Protein AF-A0A1H9VSG3-F1 (afdb_monomer_lite)

Structure (mmCIF, N/CA/C/O backbone):
data_AF-A0A1H9VSG3-F1
#
_entry.id   AF-A0A1H9VSG3-F1
#
loop_
_atom_site.group_PDB
_atom_site.id
_atom_site.type_symbol
_atom_site.label_atom_id
_atom_site.label_alt_id
_atom_site.label_comp_id
_atom_site.label_asym_id
_atom_site.label_entity_id
_atom_site.label_seq_id
_atom_site.pdbx_PDB_ins_code
_atom_site.Cartn_x
_atom_site.Cartn_y
_atom_site.Cartn_z
_atom_site.occupancy
_atom_site.B_iso_or_equiv
_atom_site.auth_seq_id
_atom_site.auth_comp_id
_atom_site.auth_asym_id
_atom_site.auth_atom_id
_atom_site.pdbx_PDB_model_num
ATOM 1 N N . MET A 1 1 ? -44.956 -17.751 34.865 1.00 57.81 1 MET A N 1
ATOM 2 C CA . MET A 1 1 ? -44.838 -16.966 33.614 1.00 57.81 1 MET A CA 1
ATOM 3 C C . MET A 1 1 ? -44.704 -15.486 33.964 1.00 57.81 1 MET A C 1
ATOM 5 O O . MET A 1 1 ? -45.704 -14.798 34.119 1.00 57.81 1 MET A O 1
ATOM 9 N N . THR A 1 2 ? -43.484 -14.998 34.172 1.00 58.16 2 THR A N 1
ATOM 10 C CA . THR A 1 2 ? -43.202 -13.595 34.516 1.00 58.16 2 THR A CA 1
ATOM 11 C C . THR A 1 2 ? -43.265 -12.732 33.254 1.00 58.16 2 THR A C 1
ATOM 13 O O . THR A 1 2 ? -42.387 -12.791 32.396 1.00 58.16 2 THR A O 1
ATOM 16 N N . ARG A 1 3 ? -44.338 -11.946 33.095 1.00 71.00 3 ARG A N 1
ATOM 17 C CA . ARG A 1 3 ? -44.445 -10.962 32.007 1.00 71.00 3 ARG A CA 1
ATOM 18 C C . ARG A 1 3 ? -43.521 -9.786 32.322 1.00 71.00 3 ARG A C 1
ATOM 20 O O . ARG A 1 3 ? -43.782 -9.029 33.249 1.00 71.00 3 ARG A O 1
ATOM 27 N N . LEU A 1 4 ? -42.455 -9.632 31.541 1.00 68.31 4 LEU A N 1
ATOM 28 C CA . LEU A 1 4 ? -41.628 -8.425 31.558 1.00 68.31 4 LEU A CA 1
ATOM 29 C C . LEU A 1 4 ? -42.484 -7.201 31.217 1.00 68.31 4 LEU A C 1
ATOM 31 O O . LEU A 1 4 ? -43.193 -7.201 30.205 1.00 68.31 4 LEU A O 1
ATOM 35 N N . SER A 1 5 ? -42.395 -6.175 32.064 1.00 77.25 5 SER A N 1
ATOM 36 C CA . SER A 1 5 ? -43.050 -4.885 31.866 1.00 77.25 5 SER A CA 1
ATOM 37 C C . SER A 1 5 ? -42.546 -4.211 30.578 1.00 77.25 5 SER A C 1
ATOM 39 O O . SER A 1 5 ? -41.414 -4.459 30.148 1.00 77.25 5 SER A O 1
ATOM 41 N N . PRO A 1 6 ? -43.359 -3.359 29.928 1.00 80.38 6 PRO A N 1
ATOM 42 C CA . PRO A 1 6 ? -42.969 -2.686 28.686 1.00 80.38 6 PRO A CA 1
ATOM 43 C C . PRO A 1 6 ? -41.682 -1.862 28.848 1.00 80.38 6 PRO A C 1
ATOM 45 O O . PRO A 1 6 ? -40.842 -1.867 27.955 1.00 80.38 6 PRO A O 1
ATOM 48 N N . LEU A 1 7 ? -41.477 -1.256 30.022 1.00 82.44 7 LEU A N 1
ATOM 49 C CA . LEU A 1 7 ? -40.246 -0.547 30.382 1.00 82.44 7 LEU A CA 1
ATOM 50 C C . LEU A 1 7 ? -39.016 -1.462 30.346 1.00 82.44 7 LEU A C 1
ATOM 52 O O . LEU A 1 7 ? -38.027 -1.121 29.707 1.00 82.44 7 LEU A O 1
ATOM 56 N N . ALA A 1 8 ? -39.099 -2.657 30.940 1.00 82.38 8 ALA A N 1
ATOM 57 C CA . ALA A 1 8 ? -37.980 -3.598 30.969 1.00 82.38 8 ALA A CA 1
ATOM 58 C C . ALA A 1 8 ? -37.563 -4.069 29.563 1.00 82.38 8 ALA A C 1
ATOM 60 O O . ALA A 1 8 ? -36.382 -4.303 29.308 1.00 82.38 8 ALA A O 1
ATOM 61 N N . ARG A 1 9 ? -38.517 -4.168 28.628 1.00 85.62 9 ARG A N 1
ATOM 62 C CA . ARG A 1 9 ? -38.232 -4.512 27.224 1.00 85.62 9 ARG A CA 1
ATOM 63 C C . ARG A 1 9 ? -37.486 -3.394 26.500 1.00 85.62 9 ARG A C 1
ATOM 65 O O . ARG A 1 9 ? -36.551 -3.679 25.758 1.00 85.62 9 ARG A O 1
ATOM 72 N N . VAL A 1 10 ? -37.871 -2.139 26.735 1.00 87.50 10 VAL A N 1
ATOM 73 C CA . VAL A 1 10 ? -37.211 -0.967 26.137 1.00 87.50 10 VAL A CA 1
ATOM 74 C C . VAL A 1 10 ? -35.781 -0.828 26.656 1.00 87.50 10 VAL A C 1
ATOM 76 O O . VAL A 1 10 ? -34.859 -0.638 25.865 1.00 87.50 10 VAL A O 1
ATOM 79 N N . THR A 1 11 ? -35.567 -0.997 27.964 1.00 89.94 11 THR A N 1
ATOM 80 C CA . THR A 1 11 ? -34.224 -0.943 28.559 1.00 89.94 11 THR A CA 1
ATOM 81 C C . THR A 1 11 ? -33.317 -2.043 28.006 1.00 89.94 11 THR A C 1
ATOM 83 O O . THR A 1 11 ? -32.170 -1.776 27.651 1.00 89.94 11 THR A O 1
ATOM 86 N N . LEU A 1 12 ? -33.835 -3.269 27.870 1.00 90.88 12 LEU A N 1
ATOM 87 C CA . LEU A 1 12 ? -33.085 -4.384 27.290 1.00 90.88 12 LEU A CA 1
ATOM 88 C C . LEU A 1 12 ? -32.726 -4.130 25.818 1.00 90.88 12 LEU A C 1
ATOM 90 O O . LEU A 1 12 ? -31.599 -4.397 25.408 1.00 90.88 12 LEU A O 1
ATOM 94 N N . ALA A 1 13 ? -33.656 -3.579 25.033 1.00 89.31 13 ALA A N 1
ATOM 95 C CA . ALA A 1 13 ? -33.413 -3.244 23.632 1.00 89.31 13 ALA A CA 1
ATOM 96 C C . ALA A 1 13 ? -32.321 -2.172 23.474 1.00 89.31 13 ALA A C 1
ATOM 98 O O . ALA A 1 13 ? -31.450 -2.307 22.616 1.00 89.31 13 ALA A O 1
ATOM 99 N N . LEU A 1 14 ? -32.321 -1.146 24.331 1.00 90.75 14 LEU A N 1
ATOM 100 C CA . LEU A 1 14 ? -31.284 -0.108 24.350 1.00 90.75 14 LEU A CA 1
ATOM 101 C C . LEU A 1 14 ? -29.906 -0.669 24.717 1.00 90.75 14 LEU A C 1
ATOM 103 O O . LEU A 1 14 ? -28.915 -0.325 24.075 1.00 90.75 14 LEU A O 1
ATOM 107 N N . LEU A 1 15 ? -29.841 -1.564 25.707 1.00 92.06 15 LEU A N 1
ATOM 108 C CA . LEU A 1 15 ? -28.596 -2.233 26.096 1.00 92.06 15 LEU A CA 1
ATOM 109 C C . LEU A 1 15 ? -28.032 -3.091 24.958 1.00 92.06 15 LEU A C 1
ATOM 111 O O . LEU A 1 15 ? -26.840 -3.015 24.663 1.00 92.06 15 LEU A O 1
ATOM 115 N N . LEU A 1 16 ? -28.888 -3.866 24.286 1.00 91.38 16 LEU A N 1
ATOM 116 C CA . LEU A 1 16 ? -28.491 -4.687 23.142 1.00 91.38 16 LEU A CA 1
ATOM 117 C C . LEU A 1 16 ? -28.011 -3.826 21.969 1.00 91.38 16 LEU A C 1
ATOM 119 O O . LEU A 1 16 ? -26.955 -4.102 21.404 1.00 91.38 16 LEU A O 1
ATOM 1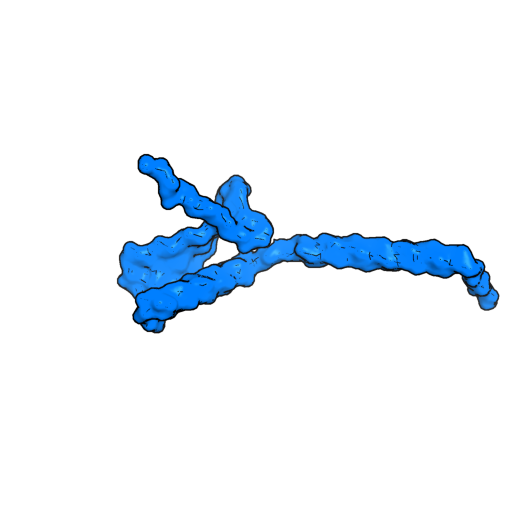23 N N . ALA A 1 17 ? -28.735 -2.755 21.638 1.00 86.81 17 ALA A N 1
ATOM 124 C CA . ALA A 1 17 ? -28.329 -1.827 20.587 1.00 86.81 17 ALA A CA 1
ATOM 125 C C . ALA A 1 17 ? -26.972 -1.174 20.902 1.00 86.81 17 ALA A C 1
ATOM 127 O O . ALA A 1 17 ? -26.096 -1.124 20.038 1.00 86.81 17 ALA A O 1
ATOM 128 N N . GLY A 1 18 ? -26.758 -0.743 22.149 1.00 87.69 18 GLY A N 1
ATOM 129 C CA . GLY A 1 18 ? -25.478 -0.195 22.600 1.00 87.69 18 GLY A CA 1
ATOM 130 C C . GLY A 1 18 ? -24.327 -1.197 22.480 1.00 87.69 18 GLY A C 1
ATOM 131 O O . GLY A 1 18 ? -23.268 -0.855 21.954 1.00 87.69 18 GLY A O 1
ATOM 132 N N . ALA A 1 19 ? -24.541 -2.449 22.894 1.00 86.75 19 ALA A N 1
ATOM 133 C CA . ALA A 1 19 ? -23.543 -3.513 22.782 1.00 86.75 19 ALA A CA 1
ATOM 134 C C . ALA A 1 19 ? -23.174 -3.819 21.320 1.00 86.75 19 ALA A C 1
ATOM 136 O O . ALA A 1 19 ? -21.996 -3.987 21.008 1.00 86.75 19 ALA A O 1
ATOM 137 N N . VAL A 1 20 ? -24.155 -3.826 20.412 1.00 86.19 20 VAL A N 1
ATOM 138 C CA . VAL A 1 20 ? -23.924 -4.017 18.971 1.00 86.19 20 VAL A CA 1
ATOM 139 C C . VAL A 1 20 ? -23.119 -2.858 18.381 1.00 86.19 20 VAL A C 1
ATOM 141 O O . VAL A 1 20 ? -22.154 -3.096 17.657 1.00 86.19 20 VAL A O 1
ATOM 144 N N . VAL A 1 21 ? -23.452 -1.607 18.716 1.00 83.81 21 VAL A N 1
ATOM 145 C CA . VAL A 1 21 ? -22.710 -0.426 18.237 1.00 83.81 21 VAL A CA 1
ATOM 146 C C . VAL A 1 21 ? -21.269 -0.433 18.750 1.00 83.81 21 VAL A C 1
ATOM 148 O O . VAL A 1 21 ? -20.336 -0.210 17.975 1.00 83.81 21 VAL A O 1
ATOM 151 N N . LEU A 1 22 ? -21.064 -0.743 20.032 1.00 78.75 22 LEU A N 1
ATOM 152 C CA . LEU A 1 22 ? -19.731 -0.856 20.626 1.00 78.75 22 LEU A CA 1
ATOM 153 C C . LEU A 1 22 ? -18.930 -1.997 19.987 1.00 78.75 22 LEU A C 1
ATOM 155 O O . LEU A 1 22 ? -17.787 -1.778 19.581 1.00 78.75 22 LEU A O 1
ATOM 159 N N . GLY A 1 23 ? -19.542 -3.169 19.812 1.00 76.69 23 GLY A N 1
ATOM 160 C CA . GLY A 1 23 ? -18.946 -4.317 19.129 1.00 76.69 23 GLY A CA 1
ATOM 161 C C . GLY A 1 23 ? -18.547 -4.010 17.684 1.00 76.69 23 GLY A C 1
ATOM 162 O O . GLY A 1 23 ? -17.419 -4.293 17.291 1.00 76.69 23 GLY A O 1
ATOM 163 N N . LEU A 1 24 ? -19.406 -3.340 16.911 1.00 71.81 24 LEU A N 1
ATOM 164 C CA . LEU A 1 24 ? -19.104 -2.905 15.540 1.00 71.81 24 LEU A CA 1
ATOM 165 C C . LEU A 1 24 ? -17.976 -1.867 15.497 1.00 71.81 24 LEU A C 1
ATOM 167 O O . LEU A 1 24 ? -17.103 -1.925 14.630 1.00 71.81 24 LEU A O 1
ATOM 171 N N . SER A 1 25 ? -17.961 -0.928 16.445 1.00 66.25 25 SER A N 1
ATOM 172 C CA . SER A 1 25 ? -16.901 0.079 16.541 1.00 66.25 25 SER A CA 1
ATOM 173 C C . SER A 1 25 ? -15.547 -0.520 16.941 1.00 66.25 25 SER A C 1
ATOM 175 O O . SER A 1 25 ? -14.508 -0.005 16.531 1.00 66.25 25 SER A O 1
ATOM 177 N N . SER A 1 26 ? -15.559 -1.615 17.709 1.00 59.78 26 SER A N 1
ATOM 178 C CA . SER A 1 26 ? -14.377 -2.376 18.114 1.00 59.78 26 SER A CA 1
ATOM 179 C C . SER A 1 26 ? -13.885 -3.287 16.986 1.00 59.78 26 SER A C 1
ATOM 181 O O . SER A 1 26 ? -12.701 -3.262 16.663 1.00 59.78 26 SER A O 1
ATOM 183 N N . GLY A 1 27 ? -14.789 -3.998 16.303 1.00 55.22 27 GLY A N 1
ATOM 184 C CA . GLY A 1 27 ? -14.461 -4.868 15.169 1.00 55.22 27 GLY A CA 1
ATOM 185 C C . GLY A 1 27 ? -13.896 -4.105 13.968 1.00 55.22 27 GLY A C 1
ATOM 186 O O . GLY A 1 27 ? -12.976 -4.576 13.308 1.00 55.22 27 GLY A O 1
ATOM 187 N N . ARG A 1 28 ? -14.338 -2.859 13.738 1.00 54.84 28 ARG A N 1
ATOM 188 C CA . ARG A 1 28 ? -13.723 -1.958 12.743 1.00 54.84 28 ARG A CA 1
ATOM 189 C C . ARG A 1 28 ? -12.293 -1.518 13.083 1.00 54.84 28 ARG A C 1
ATOM 191 O O . ARG A 1 28 ? -11.649 -0.901 12.239 1.00 54.84 28 ARG A O 1
ATOM 198 N N . ARG A 1 29 ? -11.802 -1.797 14.296 1.00 53.47 29 ARG A N 1
ATOM 199 C CA . ARG A 1 29 ? -10.404 -1.585 14.704 1.00 53.47 29 ARG A CA 1
ATOM 200 C C . ARG A 1 29 ? -9.554 -2.843 14.560 1.00 53.47 29 ARG A C 1
ATOM 202 O O . ARG A 1 29 ? -8.419 -2.826 15.033 1.00 53.47 29 ARG A O 1
ATOM 209 N N . HIS A 1 30 ? -10.054 -3.914 13.936 1.00 53.72 30 HIS A N 1
ATOM 210 C CA . HIS A 1 30 ? -9.160 -4.958 13.454 1.00 53.72 30 HIS A CA 1
ATOM 211 C C . HIS A 1 30 ? -8.156 -4.306 12.511 1.00 53.72 30 HIS A C 1
ATOM 213 O O . HIS A 1 30 ? -8.500 -3.787 11.450 1.00 53.72 30 HIS A O 1
ATOM 219 N N . ALA A 1 31 ? -6.931 -4.205 13.022 1.00 61.62 31 ALA A N 1
ATOM 220 C CA . ALA A 1 31 ? -5.810 -3.611 12.340 1.00 61.62 31 ALA A CA 1
ATOM 221 C C . ALA A 1 31 ? -5.686 -4.301 10.988 1.00 61.62 31 ALA A C 1
ATOM 223 O O . ALA A 1 31 ? -5.732 -5.527 10.931 1.00 61.62 31 ALA A O 1
ATOM 224 N N . VAL A 1 32 ? -5.550 -3.513 9.920 1.00 68.12 32 VAL A N 1
ATOM 225 C CA . VAL A 1 32 ? -5.244 -4.074 8.603 1.00 68.12 32 VAL A CA 1
ATOM 226 C C . VAL A 1 32 ? -4.034 -4.987 8.774 1.00 68.12 32 VAL A C 1
ATOM 228 O O . VAL A 1 32 ? -3.049 -4.570 9.406 1.00 68.12 32 VAL A O 1
ATOM 231 N N . ASP A 1 33 ? -4.163 -6.224 8.305 1.00 83.06 33 ASP A N 1
ATOM 232 C CA . ASP A 1 33 ? -3.100 -7.211 8.384 1.00 83.06 33 ASP A CA 1
ATOM 233 C C . ASP A 1 33 ? -1.898 -6.730 7.563 1.00 83.06 33 ASP A C 1
ATOM 235 O O . ASP A 1 33 ? -2.049 -6.074 6.526 1.00 83.06 33 ASP A O 1
ATOM 239 N N . ASP A 1 34 ? -0.693 -7.003 8.059 1.00 82.06 34 ASP A N 1
ATOM 240 C CA . ASP A 1 34 ? 0.527 -6.564 7.385 1.00 82.06 34 ASP A CA 1
ATOM 241 C C . ASP A 1 34 ? 0.662 -7.242 6.010 1.00 82.06 34 ASP A C 1
ATOM 243 O O . ASP A 1 34 ? 1.081 -6.592 5.052 1.00 82.06 34 ASP A O 1
ATOM 247 N N . GLY A 1 35 ? 0.244 -8.505 5.878 1.00 82.25 35 GLY A N 1
ATOM 248 C CA . GLY A 1 35 ? 0.224 -9.240 4.615 1.00 82.25 35 GLY A CA 1
ATOM 249 C C . GLY A 1 35 ? -0.756 -8.646 3.604 1.00 82.25 35 GLY A C 1
ATOM 250 O O . GLY A 1 35 ? -0.384 -8.427 2.450 1.00 82.25 35 GLY A O 1
ATOM 251 N N . ASP A 1 36 ? -1.964 -8.290 4.049 1.00 85.12 36 ASP A N 1
ATOM 252 C CA . ASP A 1 36 ? -2.968 -7.629 3.202 1.00 85.12 36 ASP A CA 1
ATOM 253 C C . ASP A 1 36 ? -2.478 -6.265 2.694 1.00 85.12 36 ASP A C 1
ATOM 255 O O . ASP A 1 36 ? -2.711 -5.896 1.539 1.00 85.12 36 ASP A O 1
ATOM 259 N N . LEU A 1 37 ? -1.759 -5.506 3.533 1.00 84.50 37 LEU A N 1
ATOM 260 C CA . LEU A 1 37 ? -1.143 -4.246 3.112 1.00 84.50 37 LEU A CA 1
ATOM 261 C C . LEU A 1 37 ? -0.088 -4.476 2.029 1.00 84.50 37 LEU A C 1
ATOM 263 O O . LEU A 1 37 ? -0.088 -3.763 1.025 1.00 84.50 37 LEU A O 1
ATOM 267 N N . VAL A 1 38 ? 0.791 -5.463 2.203 1.00 85.88 38 VAL A N 1
ATOM 268 C CA . VAL A 1 38 ? 1.823 -5.786 1.207 1.00 85.88 38 VAL A CA 1
ATOM 269 C C . VAL A 1 38 ? 1.198 -6.200 -0.119 1.00 85.88 38 VAL A C 1
ATOM 271 O O . VAL A 1 38 ? 1.587 -5.652 -1.149 1.00 85.88 38 VAL A O 1
ATOM 274 N N . ALA A 1 39 ? 0.202 -7.090 -0.098 1.00 87.38 39 ALA A N 1
ATOM 275 C CA . ALA A 1 39 ? -0.511 -7.520 -1.298 1.00 87.38 39 ALA A CA 1
ATOM 276 C C . ALA A 1 39 ? -1.149 -6.328 -2.028 1.00 87.38 39 ALA A C 1
ATOM 278 O O . ALA A 1 39 ? -0.910 -6.122 -3.219 1.00 87.38 39 ALA A O 1
ATOM 279 N N . ARG A 1 40 ? -1.862 -5.466 -1.294 1.00 87.00 40 ARG A N 1
ATOM 280 C CA . ARG A 1 40 ? -2.515 -4.278 -1.854 1.00 87.00 40 ARG A CA 1
ATOM 281 C C . ARG A 1 40 ? -1.534 -3.325 -2.541 1.00 87.00 40 ARG A C 1
ATOM 283 O O . ARG A 1 40 ? -1.834 -2.796 -3.612 1.00 87.00 40 ARG A O 1
ATOM 290 N N . TYR A 1 41 ? -0.379 -3.063 -1.930 1.00 86.00 41 TYR A N 1
ATOM 291 C CA . TYR A 1 41 ? 0.610 -2.153 -2.518 1.00 86.00 41 TYR A CA 1
ATOM 292 C C . TYR A 1 41 ? 1.429 -2.806 -3.639 1.00 86.00 41 TYR A C 1
ATOM 294 O O . TYR A 1 41 ? 1.815 -2.110 -4.579 1.00 86.00 41 TYR A O 1
ATOM 302 N N . ALA A 1 42 ? 1.627 -4.125 -3.607 1.00 85.12 42 ALA A N 1
ATOM 303 C CA . ALA A 1 42 ? 2.206 -4.870 -4.721 1.00 85.12 42 ALA A CA 1
ATOM 304 C C . ALA A 1 42 ? 1.300 -4.821 -5.967 1.00 85.12 42 ALA A C 1
ATOM 306 O O . ALA A 1 42 ? 1.779 -4.559 -7.070 1.00 85.12 42 ALA A O 1
ATOM 307 N N . GLU A 1 43 ? -0.015 -4.990 -5.801 1.00 87.06 43 GLU A N 1
ATOM 308 C CA . GLU A 1 43 ? -0.989 -4.851 -6.890 1.00 87.06 43 GLU A CA 1
ATOM 309 C C . GLU A 1 43 ? -0.997 -3.436 -7.476 1.00 87.06 43 GLU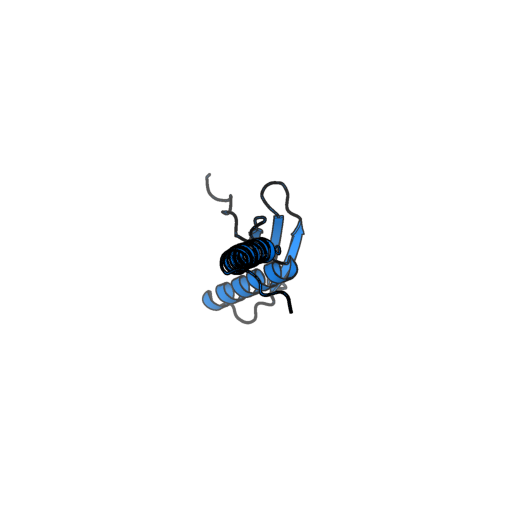 A C 1
ATOM 311 O O . GLU A 1 43 ? -0.943 -3.267 -8.696 1.00 87.06 43 GLU A O 1
ATOM 316 N N . ALA A 1 44 ? -1.001 -2.415 -6.613 1.00 83.88 44 ALA A N 1
ATOM 317 C CA . ALA A 1 44 ? -0.940 -1.018 -7.037 1.00 83.88 44 ALA A CA 1
ATOM 318 C C . ALA A 1 44 ? 0.339 -0.712 -7.835 1.00 83.88 44 ALA A C 1
ATOM 320 O O . ALA A 1 44 ? 0.293 0.005 -8.835 1.00 83.88 44 ALA A O 1
ATOM 321 N N . TYR A 1 45 ? 1.474 -1.285 -7.424 1.00 80.62 45 TYR A N 1
ATOM 322 C CA . TYR A 1 45 ? 2.737 -1.166 -8.144 1.00 80.62 45 TYR A CA 1
ATOM 323 C C . TYR A 1 45 ? 2.662 -1.789 -9.546 1.00 80.62 45 TYR A C 1
ATOM 325 O O . TY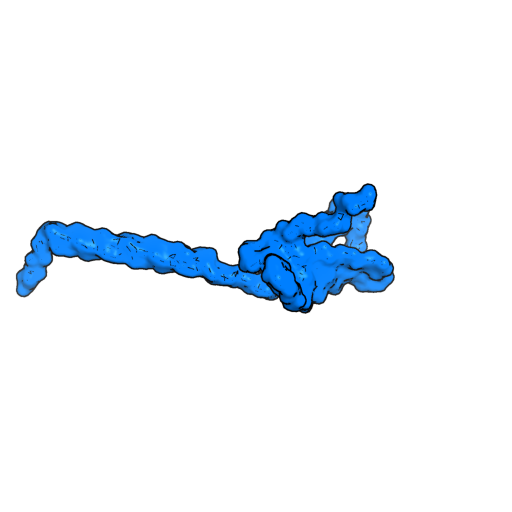R A 1 45 ? 3.038 -1.149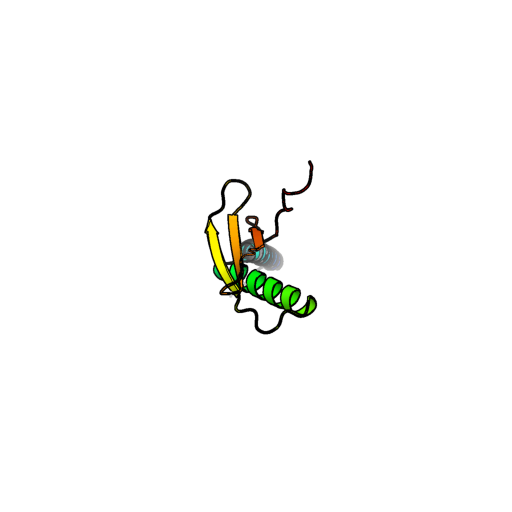 -10.528 1.00 80.62 45 TYR A O 1
ATOM 333 N N . VAL A 1 46 ? 2.134 -3.011 -9.662 1.00 82.62 46 VAL A N 1
ATOM 334 C CA . VAL A 1 46 ? 1.986 -3.703 -10.953 1.00 82.62 46 VAL A CA 1
ATOM 335 C C . VAL A 1 46 ? 1.007 -2.969 -11.872 1.00 82.62 46 VAL A C 1
ATOM 337 O O . VAL A 1 46 ? 1.256 -2.882 -13.076 1.00 82.62 46 VAL A O 1
ATOM 340 N N . ALA A 1 47 ? -0.082 -2.420 -11.327 1.00 83.50 47 ALA A N 1
ATOM 341 C CA . ALA A 1 47 ? -1.030 -1.603 -12.080 1.00 83.50 47 ALA A CA 1
ATOM 342 C C . ALA A 1 47 ? -0.351 -0.350 -12.656 1.00 83.50 47 ALA A C 1
ATOM 344 O O . ALA A 1 47 ? -0.380 -0.148 -13.867 1.00 83.50 47 ALA A O 1
ATOM 345 N N . ALA A 1 48 ? 0.367 0.412 -11.825 1.00 79.69 48 ALA A N 1
ATOM 346 C CA . ALA A 1 48 ? 1.107 1.592 -12.273 1.00 79.69 48 ALA A CA 1
ATOM 347 C C . ALA A 1 48 ? 2.188 1.251 -13.314 1.00 79.69 48 ALA A C 1
ATOM 349 O O . ALA A 1 48 ? 2.381 1.980 -14.286 1.00 79.69 48 ALA A O 1
ATOM 350 N N . AL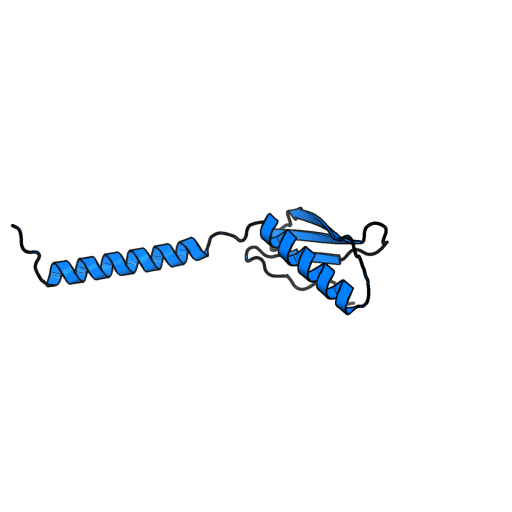A A 1 49 ? 2.882 0.121 -13.144 1.00 77.81 49 ALA A N 1
ATOM 351 C CA . ALA A 1 49 ? 3.868 -0.350 -14.109 1.00 77.81 49 ALA A CA 1
ATOM 352 C C . ALA A 1 49 ? 3.226 -0.722 -15.457 1.00 77.81 49 ALA A C 1
ATOM 354 O O . ALA A 1 49 ? 3.776 -0.388 -16.508 1.00 77.81 49 ALA A O 1
ATOM 355 N N . ARG A 1 50 ? 2.048 -1.361 -15.438 1.00 79.75 50 ARG A N 1
ATOM 356 C CA . ARG A 1 50 ? 1.263 -1.640 -16.649 1.00 79.75 50 ARG A CA 1
ATOM 357 C C . ARG A 1 50 ? 0.815 -0.364 -17.349 1.00 79.75 50 ARG A C 1
ATOM 359 O O . ARG A 1 50 ? 0.954 -0.295 -18.567 1.00 79.75 50 ARG A O 1
ATOM 366 N N . ASP A 1 51 ? 0.324 0.620 -16.601 1.00 83.19 51 ASP A N 1
ATOM 367 C CA . ASP A 1 51 ? -0.111 1.910 -17.149 1.00 83.19 51 ASP A CA 1
ATOM 368 C C . ASP A 1 51 ? 1.060 2.665 -17.797 1.00 83.19 51 ASP A C 1
ATOM 370 O O . ASP A 1 51 ? 0.902 3.298 -18.838 1.00 83.19 51 ASP A O 1
ATOM 374 N N . ALA A 1 52 ? 2.268 2.513 -17.247 1.00 78.56 52 ALA A N 1
ATOM 375 C CA . ALA A 1 52 ? 3.511 3.009 -17.838 1.00 78.56 52 ALA A CA 1
ATOM 376 C C . ALA A 1 52 ? 4.025 2.167 -19.031 1.00 78.56 52 ALA A C 1
ATOM 378 O O . ALA A 1 52 ? 5.097 2.444 -19.567 1.00 78.56 52 ALA A O 1
ATOM 379 N N . GLY A 1 53 ? 3.296 1.127 -19.452 1.00 72.56 53 GLY A N 1
ATOM 380 C CA . GLY A 1 53 ? 3.656 0.258 -20.576 1.00 72.56 53 GLY A CA 1
ATOM 381 C C . GLY A 1 53 ? 4.693 -0.824 -20.252 1.00 72.56 53 GLY A C 1
ATOM 382 O O . GLY A 1 53 ? 5.142 -1.536 -21.155 1.00 72.56 53 GLY A O 1
ATOM 383 N N . ILE A 1 54 ? 5.066 -0.997 -18.982 1.00 71.50 54 ILE A N 1
ATOM 384 C CA . ILE A 1 54 ? 6.017 -2.022 -18.546 1.00 71.50 54 ILE A CA 1
ATOM 385 C C . ILE A 1 54 ? 5.264 -3.350 -18.388 1.00 71.50 54 ILE A C 1
ATOM 387 O O . ILE A 1 54 ? 4.416 -3.523 -17.511 1.00 71.50 54 ILE A O 1
ATOM 391 N N . ARG A 1 55 ? 5.550 -4.316 -19.268 1.00 65.50 55 ARG A N 1
ATOM 392 C CA . ARG A 1 55 ? 4.892 -5.633 -19.264 1.00 65.50 55 ARG A CA 1
ATOM 393 C C . ARG A 1 55 ? 5.660 -6.649 -18.429 1.00 65.50 55 ARG A C 1
ATOM 395 O O . ARG A 1 55 ? 6.883 -6.677 -18.444 1.00 65.50 55 ARG A O 1
ATOM 402 N N . GLY A 1 56 ? 4.908 -7.526 -17.764 1.00 62.06 56 GLY A N 1
ATOM 403 C CA . GLY A 1 56 ? 5.454 -8.708 -17.100 1.00 62.06 56 GLY A CA 1
ATOM 404 C C . GLY A 1 56 ? 6.314 -8.415 -15.878 1.00 62.06 56 GLY A C 1
ATOM 405 O O . GLY A 1 56 ? 7.124 -9.265 -15.555 1.00 62.06 56 GLY A O 1
ATOM 406 N N . VAL A 1 57 ? 6.154 -7.255 -15.228 1.00 66.56 57 VAL A N 1
ATOM 407 C CA . VAL A 1 57 ? 6.918 -6.865 -14.034 1.00 66.56 57 VAL A CA 1
ATOM 408 C C . VAL A 1 57 ? 6.710 -7.897 -12.921 1.00 66.56 57 VAL A C 1
ATOM 410 O O . VAL A 1 57 ? 5.637 -7.902 -12.312 1.00 66.56 57 VAL A O 1
ATOM 413 N N . PRO A 1 58 ? 7.695 -8.767 -12.632 1.00 64.31 58 PRO A N 1
ATOM 414 C CA . PRO A 1 58 ? 7.652 -9.566 -11.423 1.00 64.31 58 PRO A CA 1
ATOM 415 C C . PRO A 1 58 ? 7.980 -8.611 -10.276 1.00 64.31 58 PRO A C 1
ATOM 417 O O . PRO A 1 58 ? 9.086 -8.076 -10.198 1.00 64.31 58 PRO A O 1
ATOM 420 N N . ALA A 1 59 ? 6.979 -8.304 -9.459 1.00 68.06 59 ALA A N 1
ATOM 421 C CA . ALA A 1 59 ? 7.143 -7.406 -8.331 1.00 68.06 59 ALA A CA 1
ATOM 422 C C . ALA A 1 59 ? 7.634 -8.205 -7.124 1.00 68.06 59 ALA A C 1
ATOM 424 O O . ALA A 1 59 ? 6.846 -8.866 -6.450 1.00 68.06 59 ALA A O 1
ATOM 425 N N . ASP A 1 60 ? 8.930 -8.116 -6.836 1.00 79.81 60 ASP A N 1
ATOM 426 C CA . ASP A 1 60 ? 9.462 -8.571 -5.558 1.00 79.81 60 ASP A CA 1
ATOM 427 C C . ASP A 1 60 ? 9.232 -7.451 -4.545 1.00 79.81 60 ASP A C 1
ATOM 429 O O . ASP A 1 60 ? 9.946 -6.442 -4.528 1.00 79.81 60 ASP A O 1
ATOM 433 N N . CYS A 1 61 ? 8.179 -7.602 -3.741 1.00 83.56 61 CYS A N 1
ATOM 434 C CA . CYS A 1 61 ? 7.854 -6.674 -2.668 1.00 83.56 61 CYS A CA 1
ATOM 435 C C . CYS A 1 61 ? 8.283 -7.257 -1.321 1.00 83.56 61 CYS A C 1
ATOM 437 O O . CYS A 1 61 ? 7.838 -8.330 -0.919 1.00 83.56 61 CYS A O 1
ATOM 439 N N . VAL A 1 62 ? 9.128 -6.522 -0.601 1.00 86.12 62 VAL A N 1
ATOM 440 C CA . VAL A 1 62 ? 9.565 -6.869 0.754 1.00 86.12 62 VAL A CA 1
ATOM 441 C C . VAL A 1 62 ? 9.082 -5.798 1.715 1.00 86.12 62 VAL A C 1
ATOM 443 O O . VAL A 1 62 ? 9.177 -4.603 1.430 1.00 86.12 62 VAL A O 1
ATOM 446 N N . ALA A 1 63 ? 8.579 -6.227 2.866 1.00 88.38 63 ALA A N 1
ATOM 447 C CA . ALA A 1 63 ? 8.132 -5.336 3.918 1.00 88.38 63 ALA A CA 1
ATOM 448 C C . ALA A 1 63 ? 9.050 -5.395 5.133 1.00 88.38 63 ALA A C 1
ATOM 450 O O . ALA A 1 63 ? 9.484 -6.463 5.562 1.00 88.38 63 ALA A O 1
ATOM 451 N N . HIS A 1 64 ? 9.310 -4.226 5.706 1.00 89.94 64 HIS A N 1
ATOM 452 C CA . HIS A 1 64 ? 10.034 -4.080 6.959 1.00 89.94 64 HIS A CA 1
ATOM 453 C C . HIS A 1 64 ? 9.223 -3.234 7.933 1.00 89.94 64 HIS A C 1
ATOM 455 O O . HIS A 1 64 ? 8.510 -2.310 7.527 1.00 89.94 64 HIS A O 1
ATOM 461 N N . ALA A 1 65 ? 9.373 -3.520 9.224 1.00 88.44 65 ALA A N 1
ATOM 462 C CA . ALA A 1 65 ? 8.824 -2.669 10.267 1.00 88.44 65 ALA A CA 1
ATOM 463 C C . ALA A 1 65 ? 9.414 -1.253 10.154 1.00 88.44 65 ALA A C 1
ATOM 465 O O . ALA A 1 65 ? 10.628 -1.073 10.031 1.00 88.44 65 ALA A O 1
ATOM 466 N N . GLY A 1 66 ? 8.534 -0.254 10.168 1.00 87.12 66 GLY A N 1
ATOM 467 C CA . GLY A 1 66 ? 8.907 1.154 10.223 1.00 87.12 66 GLY A CA 1
ATOM 468 C C . GLY A 1 66 ? 9.220 1.619 11.646 1.00 87.12 66 GLY A C 1
ATOM 469 O O . GLY A 1 66 ? 9.180 0.850 12.606 1.00 87.12 66 GLY A O 1
ATOM 470 N N . GLN A 1 67 ? 9.517 2.910 11.785 1.00 84.75 67 GLN A N 1
ATOM 471 C CA . GLN A 1 67 ? 9.706 3.565 13.078 1.00 84.75 67 GLN A CA 1
ATOM 472 C C . GLN A 1 67 ? 8.805 4.802 13.204 1.00 84.75 67 GLN A C 1
ATOM 474 O O . GLN A 1 67 ? 8.470 5.467 12.219 1.00 84.75 67 GLN A O 1
ATOM 479 N N . GLY A 1 68 ? 8.421 5.129 14.441 1.00 87.06 68 GLY A N 1
ATOM 480 C CA . GLY A 1 68 ? 7.643 6.327 14.761 1.00 87.06 68 GLY A CA 1
ATOM 481 C C . GLY A 1 68 ? 6.229 6.309 14.171 1.00 87.06 68 GLY A C 1
ATOM 482 O O . GLY A 1 68 ? 5.386 5.506 14.577 1.00 87.06 68 GLY A O 1
ATOM 483 N N . ALA A 1 69 ? 5.960 7.239 13.249 1.00 84.75 69 ALA A N 1
ATOM 484 C CA . ALA A 1 69 ? 4.675 7.360 12.553 1.00 84.75 69 ALA A CA 1
ATOM 485 C C 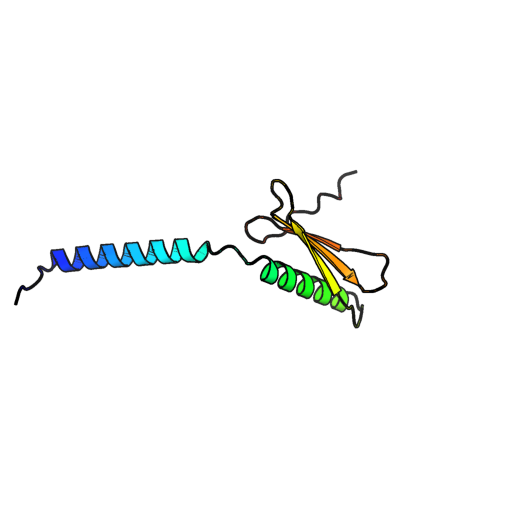. ALA A 1 69 ? 4.487 6.307 11.443 1.00 84.75 69 ALA A C 1
ATOM 487 O O . ALA A 1 69 ? 3.358 6.056 11.019 1.00 84.75 69 ALA A O 1
ATOM 488 N N . VAL A 1 70 ? 5.579 5.683 10.992 1.00 89.12 70 VAL A N 1
ATOM 489 C CA . VAL A 1 70 ? 5.572 4.638 9.967 1.00 89.12 70 VAL A CA 1
ATOM 490 C C . VAL A 1 70 ? 5.417 3.280 10.648 1.00 89.12 70 VAL A C 1
ATOM 492 O O . VAL A 1 70 ? 6.246 2.901 11.472 1.00 89.12 70 VAL A O 1
ATOM 495 N N . ARG A 1 71 ? 4.371 2.531 10.291 1.00 88.44 71 ARG A N 1
ATOM 496 C CA . ARG A 1 71 ? 4.176 1.136 10.714 1.00 88.44 71 ARG A CA 1
ATOM 497 C C . ARG A 1 71 ? 4.980 0.185 9.833 1.00 88.44 71 ARG A C 1
ATOM 499 O O . ARG A 1 71 ? 5.689 -0.669 10.351 1.00 88.44 71 ARG A O 1
ATOM 506 N N . LEU A 1 72 ? 4.881 0.357 8.516 1.00 91.00 72 LEU A N 1
ATOM 507 C CA . LEU A 1 72 ? 5.480 -0.525 7.515 1.00 91.00 72 LEU A CA 1
ATOM 508 C C . LEU A 1 72 ? 6.172 0.281 6.421 1.00 91.00 72 LEU A C 1
ATOM 510 O O . LEU A 1 72 ? 5.664 1.308 5.970 1.00 91.00 72 LEU A O 1
ATOM 514 N N . VAL A 1 73 ? 7.311 -0.229 5.971 1.00 90.62 73 VAL A N 1
ATOM 515 C CA . VAL A 1 73 ? 8.015 0.227 4.775 1.00 90.62 73 VAL A CA 1
ATOM 516 C C . VAL A 1 73 ? 8.001 -0.919 3.774 1.00 90.62 73 VAL A C 1
ATOM 518 O O . VAL A 1 73 ? 8.623 -1.952 4.013 1.00 90.62 73 VAL A O 1
ATOM 521 N N . ILE A 1 74 ? 7.283 -0.743 2.668 1.00 89.44 74 ILE A N 1
ATOM 522 C CA . ILE A 1 74 ? 7.136 -1.748 1.613 1.00 89.44 74 ILE A CA 1
ATOM 523 C C . ILE A 1 74 ? 7.989 -1.310 0.433 1.00 89.44 74 ILE A C 1
ATOM 525 O O . ILE A 1 74 ? 7.840 -0.202 -0.080 1.00 89.44 74 ILE A O 1
ATOM 529 N N . ARG A 1 75 ? 8.904 -2.173 0.012 1.00 88.25 75 ARG A N 1
ATOM 530 C CA . ARG A 1 75 ? 9.831 -1.922 -1.087 1.00 88.25 75 ARG A CA 1
ATOM 531 C C . ARG A 1 75 ? 9.540 -2.895 -2.202 1.00 88.25 75 ARG A C 1
ATOM 533 O O . ARG A 1 75 ? 9.730 -4.087 -2.001 1.00 88.25 75 ARG A O 1
ATOM 540 N N . CYS A 1 76 ? 9.130 -2.378 -3.351 1.00 84.19 76 CYS A N 1
ATOM 541 C CA . CYS A 1 76 ? 8.882 -3.176 -4.543 1.00 84.19 76 CYS A CA 1
ATOM 542 C C . CYS A 1 76 ? 9.960 -2.885 -5.588 1.00 84.19 76 CYS A C 1
ATOM 544 O O . CYS A 1 76 ? 10.280 -1.722 -5.864 1.00 84.19 76 CYS A O 1
ATOM 546 N N . SER A 1 77 ? 10.527 -3.943 -6.158 1.00 78.19 77 SER A N 1
ATOM 547 C CA . SER A 1 77 ? 11.441 -3.870 -7.299 1.00 78.19 77 SER A CA 1
ATOM 548 C C . SER A 1 77 ? 11.014 -4.859 -8.382 1.00 78.19 77 SER A C 1
ATOM 550 O O . SER A 1 77 ? 10.606 -5.970 -8.039 1.00 78.19 77 SER A O 1
ATOM 552 N N . PRO A 1 78 ? 11.145 -4.508 -9.673 1.00 70.94 78 PRO A N 1
ATOM 553 C CA . PRO A 1 78 ? 11.142 -5.507 -10.731 1.00 70.94 78 PRO A CA 1
ATOM 554 C C . PRO A 1 78 ? 12.333 -6.442 -10.523 1.00 70.94 78 PRO A C 1
ATOM 556 O O . PRO A 1 78 ? 13.446 -5.952 -10.293 1.00 70.94 78 PRO A O 1
ATOM 559 N N . ALA A 1 79 ? 12.146 -7.754 -10.656 1.00 63.91 79 ALA A N 1
ATOM 560 C CA . ALA A 1 79 ? 13.290 -8.665 -10.678 1.00 63.91 79 ALA A CA 1
ATOM 561 C C . ALA A 1 79 ? 14.283 -8.225 -11.773 1.00 63.91 79 ALA A C 1
ATOM 563 O O . ALA A 1 79 ? 13.932 -8.123 -12.950 1.00 63.91 79 ALA A O 1
ATOM 564 N N . GLY A 1 80 ? 15.519 -7.917 -11.372 1.00 56.28 80 GLY A N 1
ATOM 565 C CA . GLY A 1 80 ? 16.593 -7.505 -12.280 1.00 56.28 80 GLY A CA 1
ATOM 566 C C . GLY A 1 80 ? 16.644 -6.018 -12.657 1.00 56.28 80 GLY A C 1
ATOM 567 O O . GLY A 1 80 ? 17.483 -5.655 -13.480 1.00 56.28 80 GLY A O 1
ATOM 568 N N . ALA A 1 81 ? 15.816 -5.141 -12.077 1.00 57.84 81 ALA A N 1
ATOM 569 C CA . ALA A 1 81 ? 15.868 -3.706 -12.372 1.00 57.84 81 ALA A CA 1
ATOM 570 C C . ALA A 1 81 ? 16.551 -2.880 -11.269 1.00 57.84 81 ALA A C 1
ATOM 572 O O . ALA A 1 81 ? 16.323 -3.072 -10.077 1.00 57.84 81 ALA A O 1
ATOM 573 N N . GLY A 1 82 ? 17.352 -1.894 -11.684 1.00 58.62 82 GLY A N 1
ATOM 574 C CA . GLY A 1 82 ? 18.083 -0.973 -10.803 1.00 58.62 82 GLY A CA 1
ATOM 575 C C . GLY A 1 82 ? 17.238 0.128 -10.149 1.00 58.62 82 GLY A C 1
ATOM 576 O O . GLY A 1 82 ? 17.806 1.071 -9.605 1.00 58.62 82 GLY A O 1
ATOM 577 N N . PHE A 1 83 ? 15.904 0.044 -10.206 1.00 61.66 83 PHE A N 1
ATOM 578 C CA . PHE A 1 83 ? 15.004 1.011 -9.575 1.00 61.66 83 PHE A CA 1
ATOM 579 C C . PHE A 1 83 ? 14.062 0.330 -8.578 1.00 61.66 83 PHE A C 1
ATOM 581 O O . PHE A 1 83 ? 13.567 -0.774 -8.805 1.00 61.66 83 PHE A O 1
ATOM 588 N N . ARG A 1 84 ? 13.819 1.005 -7.450 1.00 73.19 84 ARG A N 1
ATOM 589 C CA . ARG A 1 84 ? 13.003 0.522 -6.329 1.00 73.19 84 ARG A CA 1
ATOM 590 C C . ARG A 1 84 ? 12.009 1.603 -5.926 1.00 73.19 84 ARG A C 1
ATOM 592 O O . ARG A 1 84 ? 12.398 2.756 -5.748 1.00 73.19 84 ARG A O 1
ATOM 599 N N . ILE A 1 85 ? 10.747 1.224 -5.740 1.00 78.94 85 ILE A N 1
ATOM 600 C CA . ILE A 1 85 ? 9.726 2.103 -5.159 1.00 78.94 85 ILE A CA 1
ATOM 601 C C . ILE A 1 85 ? 9.565 1.758 -3.680 1.00 78.94 85 ILE A C 1
ATOM 603 O O . ILE A 1 85 ? 9.553 0.586 -3.307 1.00 78.94 85 ILE A O 1
ATOM 607 N N . GLU A 1 86 ? 9.474 2.788 -2.840 1.00 86.69 86 GLU A N 1
ATOM 608 C CA . GLU A 1 86 ? 9.251 2.664 -1.402 1.00 86.69 86 GLU A CA 1
ATOM 609 C C . GLU A 1 86 ? 7.893 3.269 -1.036 1.00 86.69 86 GLU A C 1
ATOM 611 O O . GLU A 1 86 ? 7.611 4.428 -1.341 1.00 86.69 86 GLU A O 1
ATOM 616 N N . TYR A 1 87 ? 7.074 2.481 -0.347 1.00 87.12 87 TYR A N 1
ATOM 617 C CA . TYR A 1 87 ? 5.793 2.877 0.217 1.00 87.12 87 TYR A CA 1
ATOM 618 C C . TYR A 1 87 ? 5.910 2.897 1.740 1.00 87.12 87 TYR A C 1
ATOM 620 O O . TYR A 1 87 ? 6.243 1.885 2.359 1.00 87.12 87 TYR A O 1
ATOM 628 N N . ARG A 1 88 ? 5.632 4.045 2.363 1.00 91.56 88 ARG A N 1
ATOM 629 C CA . ARG A 1 88 ? 5.598 4.189 3.826 1.00 91.56 88 ARG A CA 1
ATOM 630 C C . ARG A 1 88 ? 4.155 4.202 4.283 1.00 91.56 88 ARG A C 1
ATOM 632 O O . ARG A 1 88 ? 3.391 5.049 3.835 1.00 91.56 88 ARG A O 1
ATOM 639 N N . VAL A 1 89 ? 3.791 3.285 5.167 1.00 89.94 89 VAL A N 1
ATOM 640 C CA . VAL A 1 89 ? 2.402 3.059 5.568 1.00 89.94 89 VAL A CA 1
ATOM 641 C C . VAL A 1 89 ? 2.222 3.385 7.050 1.00 89.94 89 VAL A C 1
ATOM 643 O O . VAL A 1 89 ? 3.017 2.948 7.885 1.00 89.94 89 VAL A O 1
ATOM 646 N N . ASP A 1 90 ? 1.191 4.161 7.385 1.00 90.12 90 ASP A N 1
ATOM 647 C CA . ASP A 1 90 ? 0.815 4.481 8.764 1.00 90.12 90 ASP A CA 1
ATOM 648 C C . ASP A 1 90 ? 0.087 3.308 9.456 1.00 90.12 90 ASP A C 1
ATOM 650 O O . ASP A 1 90 ? -0.205 2.266 8.864 1.00 90.12 90 ASP A O 1
ATOM 654 N N . ARG A 1 91 ? -0.235 3.460 10.747 1.00 84.38 91 ARG A N 1
ATOM 655 C CA . ARG A 1 91 ? -0.957 2.413 11.500 1.00 84.38 91 ARG A CA 1
ATOM 656 C C . ARG A 1 91 ? -2.367 2.134 10.976 1.00 84.38 91 ARG A C 1
ATOM 658 O O . ARG A 1 91 ? -2.890 1.053 11.236 1.00 84.38 91 ARG A O 1
ATOM 665 N N . ALA A 1 92 ? -2.959 3.081 10.254 1.00 84.62 92 ALA A N 1
ATOM 666 C CA . ALA A 1 92 ? -4.265 2.945 9.626 1.00 84.62 92 ALA A CA 1
ATOM 667 C C . ALA A 1 92 ? -4.185 2.320 8.218 1.00 84.62 92 ALA A C 1
ATOM 669 O O . ALA A 1 92 ? -5.218 2.175 7.567 1.00 84.62 92 ALA A O 1
ATOM 670 N N . GLY A 1 93 ? -2.993 1.947 7.740 1.00 83.12 93 GLY A N 1
ATOM 671 C CA . GLY A 1 93 ? -2.812 1.349 6.419 1.00 83.12 93 GLY A CA 1
ATOM 672 C C . GLY A 1 93 ? -2.708 2.365 5.277 1.00 83.12 93 GLY A C 1
ATOM 673 O O . GLY A 1 93 ? -2.792 1.976 4.111 1.00 83.12 93 GLY A O 1
ATOM 674 N N . ARG A 1 94 ? -2.541 3.660 5.572 1.00 86.69 94 ARG A N 1
ATOM 675 C CA . ARG A 1 94 ? -2.484 4.735 4.567 1.00 86.69 94 ARG A CA 1
ATOM 676 C C . ARG A 1 94 ? -1.048 5.088 4.205 1.00 86.69 94 ARG A C 1
ATOM 678 O O . ARG A 1 94 ? -0.177 5.069 5.072 1.00 86.69 94 ARG A O 1
ATOM 685 N N . LEU A 1 95 ? -0.822 5.471 2.948 1.00 87.31 95 LEU A N 1
ATOM 686 C CA . LEU A 1 95 ? 0.464 6.015 2.519 1.00 87.31 95 LEU A CA 1
ATOM 687 C C . LEU A 1 95 ? 0.743 7.346 3.212 1.00 87.31 95 LEU A C 1
ATOM 689 O O . LEU A 1 95 ? -0.083 8.259 3.200 1.00 87.31 95 LEU A O 1
ATOM 693 N N . LEU A 1 96 ? 1.931 7.448 3.786 1.00 86.62 96 LEU A N 1
ATOM 694 C CA . LEU A 1 96 ? 2.491 8.706 4.237 1.00 86.62 96 LEU A CA 1
ATOM 695 C C . LEU A 1 96 ? 3.119 9.426 3.036 1.00 86.62 96 LEU A C 1
ATOM 697 O O . LEU A 1 96 ? 3.685 8.761 2.162 1.00 86.62 96 LEU A O 1
ATOM 701 N N . PRO A 1 97 ? 3.031 10.766 2.976 1.00 76.25 97 PRO A N 1
ATOM 702 C CA . PRO A 1 97 ? 3.647 11.534 1.905 1.00 76.25 97 PRO A CA 1
ATOM 703 C C . PRO A 1 97 ? 5.145 11.231 1.833 1.00 76.25 97 PRO A C 1
ATOM 705 O O . PRO A 1 97 ? 5.832 11.123 2.857 1.00 76.25 97 PRO A O 1
ATOM 708 N N . ARG A 1 98 ? 5.640 11.070 0.605 1.00 67.56 98 ARG A N 1
ATOM 709 C CA . ARG A 1 98 ? 7.066 10.912 0.337 1.00 67.56 98 ARG A CA 1
ATOM 710 C C . ARG A 1 98 ? 7.760 12.194 0.800 1.00 67.56 98 ARG A C 1
ATOM 712 O O . ARG A 1 98 ? 7.393 13.270 0.352 1.00 67.56 98 ARG A O 1
ATOM 719 N N . GLN A 1 99 ? 8.722 12.088 1.716 1.00 57.97 99 GLN A N 1
ATOM 720 C CA . GLN A 1 99 ? 9.475 13.260 2.193 1.00 57.97 99 GLN A CA 1
ATOM 721 C C . GLN A 1 99 ? 10.584 13.704 1.225 1.00 57.97 99 GLN A C 1
ATOM 723 O O . GLN A 1 99 ? 11.321 14.634 1.526 1.00 57.97 99 GLN A O 1
ATOM 728 N N . ASP A 1 100 ? 10.683 13.073 0.057 1.00 47.22 100 ASP A N 1
ATOM 729 C CA . ASP A 1 100 ? 11.629 13.455 -0.985 1.00 47.22 100 ASP A CA 1
ATOM 730 C C . ASP A 1 100 ? 10.926 14.414 -1.962 1.00 47.22 100 ASP A C 1
ATOM 732 O O . ASP A 1 100 ? 10.472 13.957 -3.001 1.00 47.22 100 ASP A O 1
ATOM 736 N N . GLU A 1 101 ? 10.746 15.689 -1.594 1.00 40.00 101 GLU A N 1
ATOM 737 C CA . GLU A 1 101 ? 10.870 16.843 -2.513 1.00 40.00 101 GLU A CA 1
ATOM 738 C C . GLU A 1 101 ? 10.696 18.174 -1.754 1.00 40.00 101 GLU A C 1
ATOM 740 O O . GLU A 1 101 ? 9.608 18.734 -1.649 1.00 40.00 101 GLU A O 1
ATOM 745 N N . ALA A 1 102 ? 11.796 18.671 -1.192 1.00 32.28 102 ALA A N 1
ATOM 746 C CA . ALA A 1 102 ? 12.049 20.095 -0.982 1.00 32.28 102 ALA A CA 1
ATOM 747 C C . ALA A 1 102 ? 13.568 20.259 -0.834 1.00 32.28 102 ALA A C 1
ATOM 749 O O . ALA A 1 102 ? 14.110 20.134 0.266 1.00 32.28 102 ALA A O 1
ATOM 750 N N . ILE A 1 103 ? 14.248 20.447 -1.967 1.00 39.41 103 ILE A N 1
ATOM 751 C CA . ILE A 1 103 ? 15.567 21.089 -2.019 1.00 39.41 103 ILE A CA 1
ATOM 752 C C . ILE A 1 103 ? 15.327 22.492 -2.558 1.00 39.41 103 ILE A C 1
ATOM 754 O O . ILE A 1 103 ? 14.636 22.584 -3.598 1.00 39.41 103 ILE A O 1
#

Secondary structure (DSSP, 8-state):
-----HHHHHHHHHHHHHHHHHHHHHHTTSPPPHHHHHHHHHHHHHHHHHHTT--S--EEEEEEE--TT-SEEEEEEETT-S--EEEEE-TTSPBPPP-----

Foldseek 3Di:
DDDDDPVNVVVVVVVVVVVVVVVVVVVVPPFDDPVNLQVVVQVVVVVVCVVVVNPPFPWPWDWDQDDDQFGIWIWTDRVPDPDIDIFTAGRNSDTDDDPPDDD

Sequence (103 aa):
MTRLSPLARVTLALLLAGAVVLGLSSGRRHAVDDGDLVARYAEAYVAAARDAGIRGVPADCVAHAGQGAVRLVIRCSPAGAGFRIEYRVDRAGRLLPRQDEAI

Radius of gyration: 23.26 Å; chains: 1; bounding box: 63×38×55 Å

Organism: NCBI:txid641238

pLDDT: mean 77.3, std 13.2, range [32.28, 92.06]